Protein AF-A0A0B2R7C3-F1 (afdb_monomer_lite)

Sequence (66 aa):
IPKVVAKKIQSLQARFLWERENDDKKISWVRWEHICSPRSHGGLGIKDVCLFNEAFMAKWRWNLYH

Radius of gyration: 14.94 Å; chains: 1; bounding box: 21×35×44 Å

Secondary structure (DSSP, 8-state):
--HHHHHHHHHHHHHHHH--TT-------S-HHHHTS-GGGTS-----HHHHHHHHHHHHHHHHH-

Structure (mmCIF, N/CA/C/O backbone):
data_AF-A0A0B2R7C3-F1
#
_entry.id   AF-A0A0B2R7C3-F1
#
loop_
_atom_site.group_PDB
_atom_site.id
_atom_site.type_symbol
_atom_site.label_atom_id
_atom_site.label_alt_id
_atom_site.label_comp_id
_atom_site.label_asym_id
_atom_site.label_entity_id
_atom_site.label_seq_id
_atom_site.pdbx_PDB_ins_code
_atom_site.Cartn_x
_atom_site.Cartn_y
_atom_site.Cartn_z
_atom_site.occupancy
_atom_site.B_iso_or_equiv
_atom_site.auth_seq_id
_atom_site.auth_comp_id
_atom_site.auth_asym_id
_atom_site.auth_atom_id
_atom_site.pdbx_PDB_model_num
ATOM 1 N N . ILE A 1 1 ? 2.278 -12.249 -0.572 1.00 82.38 1 ILE A N 1
ATOM 2 C CA . ILE A 1 1 ? 1.661 -12.078 0.772 1.00 82.38 1 ILE A CA 1
ATOM 3 C C . ILE A 1 1 ? 0.135 -12.057 0.636 1.00 82.38 1 ILE A C 1
ATOM 5 O O . ILE A 1 1 ? -0.351 -11.433 -0.308 1.00 82.38 1 ILE A O 1
ATOM 9 N N . PRO A 1 2 ? -0.634 -12.725 1.520 1.00 89.06 2 PRO A N 1
ATOM 10 C CA . PRO A 1 2 ? -2.094 -12.620 1.532 1.00 89.06 2 PRO A CA 1
ATOM 11 C C . PRO A 1 2 ? -2.553 -11.173 1.753 1.00 89.06 2 PRO A C 1
ATOM 13 O O . PRO A 1 2 ? -2.034 -10.485 2.633 1.00 89.06 2 PRO A O 1
ATOM 16 N N . LYS A 1 3 ? -3.564 -10.714 1.003 1.00 87.44 3 LYS A N 1
ATOM 17 C CA . LYS A 1 3 ? -4.065 -9.323 1.076 1.00 87.44 3 LYS A CA 1
ATOM 18 C C . LYS A 1 3 ? -4.458 -8.901 2.497 1.00 87.44 3 LYS A C 1
ATOM 20 O O . LYS A 1 3 ? -4.259 -7.754 2.876 1.00 87.44 3 LYS A O 1
ATOM 25 N N . VAL A 1 4 ? -4.968 -9.837 3.297 1.00 90.56 4 VAL A N 1
ATOM 26 C CA . VAL A 1 4 ? -5.346 -9.608 4.702 1.00 90.56 4 VAL A CA 1
ATOM 27 C C . VAL A 1 4 ? -4.144 -9.185 5.554 1.00 90.56 4 VAL A C 1
ATOM 29 O O . VAL A 1 4 ?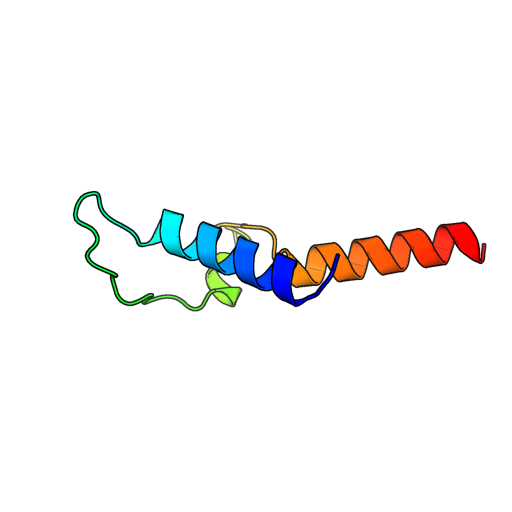 -4.251 -8.267 6.361 1.00 90.56 4 VAL A O 1
ATOM 32 N N . VAL A 1 5 ? -2.983 -9.806 5.341 1.00 92.50 5 VAL A N 1
ATOM 33 C CA . VAL A 1 5 ? -1.755 -9.486 6.081 1.00 92.50 5 VAL A CA 1
ATOM 34 C C . VAL A 1 5 ? -1.225 -8.114 5.666 1.00 92.50 5 VAL A C 1
ATOM 36 O O . VAL A 1 5 ? -0.890 -7.310 6.529 1.00 92.50 5 VAL A O 1
ATOM 39 N N . ALA A 1 6 ? -1.226 -7.808 4.364 1.00 90.38 6 ALA A N 1
ATOM 40 C CA . ALA A 1 6 ? -0.831 -6.488 3.866 1.00 90.38 6 ALA A CA 1
ATOM 41 C C . ALA A 1 6 ? -1.710 -5.370 4.454 1.00 90.38 6 ALA A C 1
ATOM 43 O O . ALA A 1 6 ? -1.188 -4.374 4.950 1.00 90.38 6 ALA A O 1
ATOM 44 N N . LYS A 1 7 ? -3.034 -5.582 4.498 1.00 89.62 7 LYS A N 1
ATOM 45 C CA . LYS A 1 7 ? -3.975 -4.656 5.145 1.00 89.62 7 LYS A CA 1
ATOM 46 C C . LYS A 1 7 ? -3.692 -4.491 6.636 1.00 89.62 7 LYS A C 1
ATOM 48 O O . LYS A 1 7 ? -3.693 -3.370 7.125 1.00 89.62 7 LYS A O 1
ATOM 53 N N . LYS A 1 8 ? -3.395 -5.578 7.357 1.00 91.69 8 LYS A N 1
ATOM 54 C CA . LYS A 1 8 ? -3.065 -5.512 8.790 1.00 91.69 8 LYS A CA 1
ATOM 55 C C . LYS A 1 8 ? -1.792 -4.704 9.051 1.00 91.69 8 LYS A C 1
ATOM 57 O O . LYS A 1 8 ? -1.758 -3.925 9.998 1.00 91.69 8 LYS A O 1
ATOM 62 N N . ILE A 1 9 ? -0.776 -4.841 8.198 1.00 91.44 9 ILE A N 1
ATOM 63 C CA . ILE A 1 9 ? 0.449 -4.032 8.274 1.00 91.44 9 ILE A CA 1
ATOM 64 C C . ILE A 1 9 ? 0.131 -2.555 8.018 1.00 91.44 9 ILE A C 1
ATOM 66 O O . ILE A 1 9 ? 0.539 -1.716 8.814 1.00 91.44 9 ILE A O 1
ATOM 70 N N . GLN A 1 10 ? -0.638 -2.235 6.970 1.00 90.25 10 GLN A N 1
ATOM 71 C CA . GLN A 1 10 ? -1.068 -0.854 6.713 1.00 90.25 10 GLN A CA 1
ATOM 72 C C . GLN A 1 10 ? -1.840 -0.273 7.905 1.00 90.25 10 GLN A C 1
ATOM 74 O O . GLN A 1 10 ? -1.580 0.855 8.312 1.00 90.25 10 GLN A O 1
ATOM 79 N N . SER A 1 11 ? -2.737 -1.049 8.523 1.00 87.69 11 SER A N 1
ATOM 80 C CA . SER A 1 11 ? -3.448 -0.622 9.731 1.00 87.69 11 SER A CA 1
ATOM 81 C C . SER A 1 11 ? -2.504 -0.344 10.899 1.00 87.69 11 SER A C 1
ATOM 83 O O . SER A 1 11 ? -2.702 0.645 11.591 1.00 87.69 11 SER A O 1
ATOM 85 N N . LEU A 1 12 ? -1.468 -1.163 11.111 1.00 89.25 12 LEU A N 1
ATOM 86 C CA . LEU A 1 12 ? -0.459 -0.920 12.149 1.00 89.25 12 LEU A CA 1
ATOM 87 C C . LEU A 1 12 ? 0.371 0.337 11.867 1.00 89.25 12 LEU A C 1
ATOM 89 O O . LEU A 1 12 ? 0.628 1.105 12.786 1.00 89.25 12 LEU A O 1
ATOM 93 N N . GLN A 1 13 ? 0.754 0.576 10.610 1.00 89.38 13 GLN A N 1
ATOM 94 C CA . GLN A 1 13 ? 1.472 1.792 10.211 1.00 89.38 13 GLN A CA 1
ATOM 95 C C . GLN A 1 13 ? 0.608 3.044 10.406 1.00 89.38 13 GLN A C 1
ATOM 97 O O . GLN A 1 13 ? 1.088 4.054 10.915 1.00 89.38 13 GLN A O 1
ATOM 102 N N . ALA A 1 14 ? -0.672 2.972 10.032 1.00 86.56 14 ALA A N 1
ATOM 103 C CA . ALA A 1 14 ? -1.625 4.053 10.248 1.00 86.56 14 ALA A CA 1
ATOM 104 C C . ALA A 1 14 ? -1.856 4.304 11.736 1.00 86.56 14 ALA A C 1
ATOM 106 O O . ALA A 1 14 ? -1.873 5.454 12.163 1.00 86.56 14 ALA A O 1
ATOM 107 N N . ARG A 1 15 ? -1.980 3.235 12.529 1.00 86.06 15 ARG A N 1
ATOM 108 C CA . ARG A 1 15 ? -2.108 3.338 13.979 1.00 86.06 15 ARG A CA 1
ATOM 109 C C . ARG A 1 15 ? -0.876 4.016 14.566 1.00 86.06 15 ARG A C 1
ATOM 111 O O . ARG A 1 15 ? -1.026 5.056 15.174 1.00 86.06 15 ARG A O 1
ATOM 118 N N . PHE A 1 16 ? 0.330 3.557 14.244 1.00 85.69 16 PHE A N 1
ATOM 119 C CA . PHE A 1 16 ? 1.573 4.195 14.686 1.00 85.69 16 PHE A CA 1
ATOM 120 C C . PHE A 1 16 ? 1.645 5.700 14.370 1.00 85.69 16 PHE A C 1
ATOM 122 O O . PHE A 1 16 ? 2.149 6.474 15.175 1.00 85.69 16 PHE A O 1
ATOM 129 N N . LEU A 1 17 ? 1.135 6.130 13.212 1.00 85.56 17 LEU A N 1
ATOM 130 C CA . LEU A 1 17 ? 1.169 7.540 12.818 1.00 85.56 17 LEU A CA 1
ATOM 131 C C . LEU A 1 17 ? 0.155 8.412 13.584 1.00 85.56 17 LEU A C 1
ATOM 133 O O . LEU A 1 17 ? 0.394 9.605 13.771 1.00 85.56 17 LEU A O 1
ATOM 137 N N . TRP A 1 18 ? -0.982 7.840 13.988 1.00 81.75 18 TRP A N 1
ATOM 138 C CA . TRP A 1 18 ? -2.125 8.583 14.535 1.00 81.75 18 TRP A CA 1
ATOM 139 C C . TRP A 1 18 ? -2.468 8.251 16.000 1.00 81.75 18 TRP A C 1
ATOM 141 O O . TRP A 1 18 ? -3.306 8.932 16.590 1.00 81.75 18 TRP A O 1
ATOM 151 N N . GLU A 1 19 ? -1.845 7.233 16.590 1.00 75.94 19 GLU A N 1
ATOM 152 C CA . GLU A 1 19 ? -2.038 6.769 17.969 1.00 75.94 19 GLU A CA 1
ATOM 153 C C . GLU A 1 19 ? -1.222 7.632 18.944 1.00 75.94 19 GLU A C 1
ATOM 155 O O . GLU A 1 19 ? -0.080 8.008 18.675 1.00 75.94 19 GLU A O 1
ATOM 160 N N . ARG A 1 20 ? -1.830 7.982 20.082 1.00 65.19 20 ARG A N 1
ATOM 161 C CA . ARG A 1 20 ? -1.158 8.592 21.239 1.00 65.19 20 ARG A CA 1
ATOM 162 C C . ARG A 1 20 ? -1.133 7.591 22.391 1.00 65.19 20 ARG A C 1
ATOM 164 O O . ARG A 1 20 ? -1.910 6.646 22.408 1.00 65.19 20 ARG A O 1
ATOM 171 N N . GLU A 1 21 ? -0.275 7.863 23.367 1.00 68.50 21 GLU A N 1
ATOM 172 C CA . GLU A 1 21 ? 0.030 7.036 24.546 1.00 68.50 21 GLU A CA 1
ATOM 173 C C . GLU A 1 21 ? -1.195 6.552 25.362 1.00 68.50 21 GLU A C 1
ATOM 175 O O . GLU A 1 21 ? -1.080 5.571 26.086 1.00 68.50 21 GLU A O 1
ATOM 180 N N . ASN A 1 22 ? -2.378 7.161 25.194 1.00 66.00 22 ASN A N 1
ATOM 181 C CA . ASN A 1 22 ? -3.595 6.874 25.971 1.00 66.00 22 ASN A CA 1
ATOM 182 C C . ASN A 1 22 ? -4.738 6.191 25.184 1.00 66.00 22 ASN A C 1
ATOM 184 O O . ASN A 1 22 ? -5.898 6.399 25.515 1.00 66.00 22 ASN A O 1
ATOM 188 N N . ASP A 1 23 ? -4.445 5.401 24.145 1.00 63.88 23 ASP A N 1
ATOM 189 C CA . ASP A 1 23 ? -5.427 4.563 23.403 1.00 63.88 23 ASP A CA 1
ATOM 190 C C . ASP A 1 23 ? -6.586 5.333 22.711 1.00 63.88 23 ASP A C 1
ATOM 192 O O . ASP A 1 23 ? -7.491 4.753 22.104 1.00 63.88 23 ASP A O 1
ATOM 196 N N . ASP A 1 24 ? -6.535 6.669 22.715 1.00 64.69 24 ASP A N 1
ATOM 197 C CA . ASP A 1 24 ? -7.478 7.514 21.990 1.00 64.69 24 ASP A CA 1
ATOM 198 C C . ASP A 1 24 ? -7.184 7.458 20.485 1.00 64.69 24 ASP A C 1
ATOM 200 O O . ASP A 1 24 ? -6.253 8.085 19.963 1.00 64.69 24 ASP A O 1
ATOM 204 N N . LYS A 1 25 ? -8.013 6.703 19.756 1.00 64.25 25 LYS A N 1
ATOM 205 C CA . LYS A 1 25 ? -7.988 6.642 18.289 1.00 64.25 25 LYS A CA 1
ATOM 206 C C . LYS A 1 25 ? -8.302 8.017 17.705 1.00 64.25 25 LYS A C 1
ATOM 208 O O . LYS A 1 25 ? -9.464 8.414 17.608 1.00 64.25 25 LYS A O 1
ATOM 213 N N . LYS A 1 26 ? -7.279 8.737 17.246 1.00 65.56 26 LYS A N 1
ATOM 214 C CA . LYS A 1 26 ? -7.490 9.979 16.499 1.00 65.56 26 LYS A CA 1
ATOM 215 C C . LYS A 1 26 ? -8.048 9.674 15.107 1.00 65.56 26 LYS A C 1
ATOM 217 O O . LYS A 1 26 ? -7.622 8.730 14.441 1.00 65.56 26 LYS A O 1
ATOM 222 N N . ILE A 1 27 ? -8.984 10.507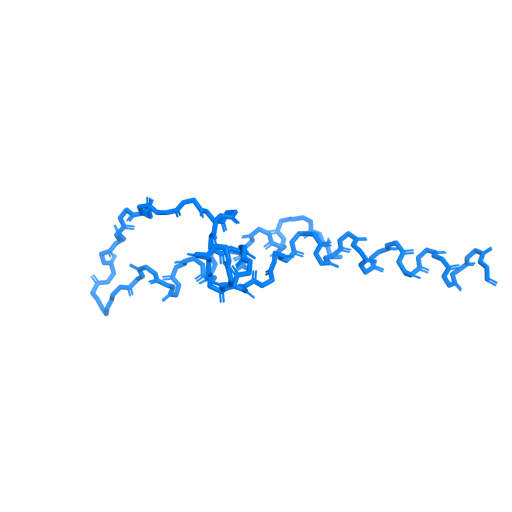 14.653 1.00 71.38 27 ILE A N 1
ATOM 223 C CA . ILE A 1 27 ? -9.479 10.482 13.272 1.00 71.38 27 ILE A CA 1
ATOM 224 C C . ILE A 1 27 ? -8.285 10.697 12.334 1.00 71.38 27 ILE A C 1
ATOM 226 O O . ILE A 1 27 ? -7.512 11.642 12.505 1.00 71.38 27 ILE A O 1
ATOM 230 N N . SER A 1 28 ? -8.131 9.816 11.346 1.00 73.19 28 SER A N 1
ATOM 231 C CA . SER A 1 28 ? -7.138 9.992 10.290 1.00 73.19 28 SER A CA 1
ATOM 232 C C . SER A 1 28 ? -7.613 11.099 9.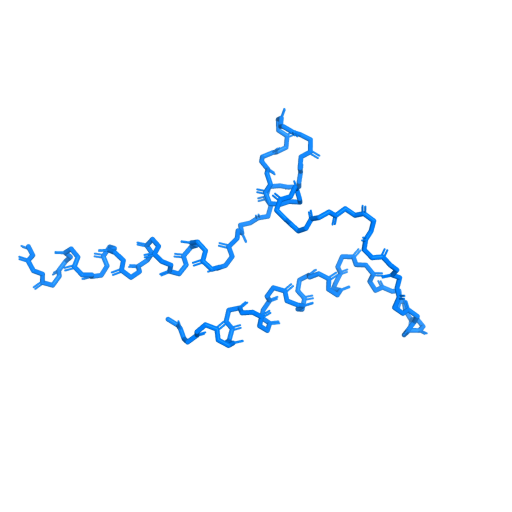350 1.00 73.19 28 SER A C 1
ATOM 234 O O . SER A 1 28 ? -8.500 10.893 8.525 1.00 73.19 28 SER A O 1
ATOM 236 N N . TRP A 1 29 ? -7.053 12.298 9.512 1.00 78.56 29 TRP A N 1
ATOM 237 C CA . TRP A 1 29 ? -7.435 13.480 8.728 1.00 78.56 29 TRP A CA 1
ATOM 238 C C . TRP A 1 29 ? -6.938 13.430 7.281 1.00 78.56 29 TRP A C 1
ATOM 240 O O . TRP A 1 29 ? -7.469 14.122 6.416 1.00 78.56 29 TRP A O 1
ATOM 250 N N . VAL A 1 30 ? -5.918 12.615 7.010 1.00 85.25 30 VAL A N 1
ATOM 251 C CA . VAL A 1 30 ? -5.274 12.513 5.701 1.00 85.25 30 VAL A CA 1
ATOM 252 C C . VAL A 1 30 ? -5.444 11.096 5.175 1.00 85.25 30 VAL A C 1
ATOM 254 O O . VAL A 1 30 ? -5.122 10.131 5.866 1.00 85.25 30 VAL A O 1
ATOM 257 N N . ARG A 1 31 ? -5.925 10.966 3.933 1.00 86.88 31 ARG A N 1
ATOM 258 C CA . ARG A 1 31 ? -6.053 9.663 3.266 1.00 86.88 31 ARG A CA 1
ATOM 259 C C . ARG A 1 31 ? -4.703 8.950 3.214 1.00 86.88 31 ARG A C 1
ATOM 261 O O . ARG A 1 31 ? -3.680 9.566 2.917 1.00 86.88 31 ARG A O 1
ATOM 268 N N . TRP A 1 32 ? -4.726 7.635 3.423 1.00 87.25 32 TRP A N 1
ATOM 269 C CA . TRP A 1 32 ? -3.526 6.795 3.407 1.00 87.25 32 TRP A CA 1
ATOM 270 C C . TRP A 1 32 ? -2.739 6.901 2.092 1.00 87.25 32 TRP A C 1
ATOM 272 O O . TRP A 1 32 ? -1.519 7.015 2.099 1.00 87.25 32 TRP A O 1
ATOM 282 N N . GLU A 1 33 ? -3.442 6.983 0.964 1.00 87.62 33 GLU A N 1
ATOM 283 C CA . GLU A 1 33 ? -2.852 7.170 -0.370 1.00 87.62 33 GLU A CA 1
ATOM 284 C C . GLU A 1 33 ? -2.011 8.453 -0.469 1.00 87.62 33 GLU A C 1
ATOM 286 O O . GLU A 1 33 ? -0.945 8.458 -1.081 1.00 87.62 33 GLU A O 1
ATOM 291 N N . HIS A 1 34 ? -2.452 9.536 0.178 1.00 89.50 34 HIS A N 1
ATOM 292 C CA . HIS A 1 34 ? -1.723 10.802 0.187 1.00 89.50 34 HIS A CA 1
ATOM 293 C C . HIS A 1 34 ? -0.484 10.733 1.088 1.00 89.50 34 HIS A C 1
ATOM 295 O O . HIS A 1 34 ? 0.560 11.274 0.749 1.00 89.50 34 HIS A O 1
ATOM 301 N N . ILE A 1 35 ? -0.553 9.993 2.197 1.00 89.81 35 ILE A N 1
ATOM 302 C CA . ILE A 1 35 ? 0.606 9.710 3.060 1.00 89.81 35 ILE A CA 1
ATOM 303 C C . ILE A 1 35 ? 1.676 8.919 2.293 1.00 89.81 35 ILE A C 1
ATOM 305 O O . ILE A 1 35 ? 2.875 9.155 2.471 1.00 89.81 35 ILE A O 1
ATOM 309 N N . CYS A 1 36 ? 1.248 8.005 1.422 1.00 91.31 36 CYS A N 1
ATOM 310 C CA . CYS A 1 36 ? 2.141 7.213 0.588 1.00 91.31 36 CYS A CA 1
ATOM 311 C C . CYS A 1 36 ? 2.769 7.989 -0.578 1.00 91.31 36 CYS A C 1
ATOM 313 O O . CYS A 1 36 ? 3.734 7.505 -1.176 1.00 91.31 36 CYS A O 1
ATOM 315 N N . SER A 1 37 ? 2.264 9.181 -0.908 1.00 92.25 37 SER A N 1
ATOM 316 C CA . SER A 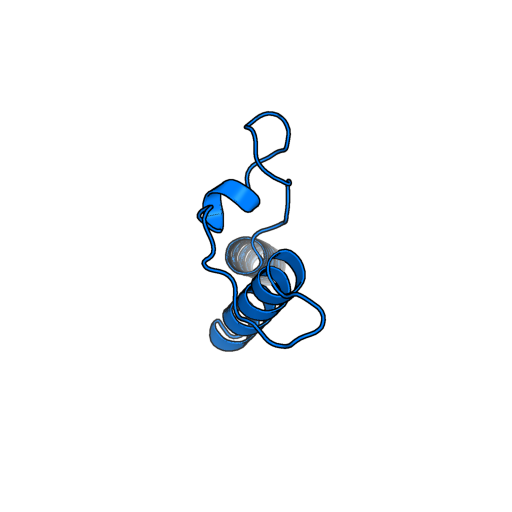1 37 ? 2.833 9.984 -1.988 1.00 92.25 37 SER A CA 1
ATOM 317 C C . SER A 1 37 ? 4.249 10.474 -1.628 1.00 92.25 37 SER A C 1
ATOM 319 O O . SER A 1 37 ? 4.604 10.569 -0.445 1.00 92.25 37 SER A O 1
ATOM 321 N N . PRO A 1 38 ? 5.107 10.763 -2.624 1.00 91.69 38 PRO A N 1
ATOM 322 C CA . PRO A 1 38 ? 6.444 11.287 -2.370 1.00 91.69 38 PRO A CA 1
ATOM 323 C C . PRO A 1 38 ? 6.410 12.600 -1.580 1.00 91.69 38 PRO A C 1
ATOM 325 O O . PRO A 1 38 ? 5.494 13.405 -1.734 1.00 91.69 38 PRO A O 1
ATOM 328 N N . ARG A 1 39 ? 7.477 12.882 -0.822 1.00 89.56 39 ARG A N 1
ATOM 329 C CA . ARG A 1 39 ? 7.611 14.154 -0.085 1.00 89.56 39 ARG A CA 1
ATOM 330 C C . ARG A 1 39 ? 7.535 15.387 -0.987 1.00 89.56 39 ARG A C 1
ATOM 332 O O . ARG A 1 39 ? 7.009 16.410 -0.572 1.00 89.56 39 ARG A O 1
ATOM 339 N N . SER A 1 40 ? 8.000 15.274 -2.233 1.00 91.69 40 SER A N 1
ATOM 340 C CA . SER A 1 40 ? 7.876 16.333 -3.244 1.00 91.69 40 SER A CA 1
ATOM 341 C C . SER A 1 40 ? 6.427 16.667 -3.614 1.00 91.69 40 SER A C 1
ATOM 343 O O . SER A 1 40 ? 6.169 17.758 -4.103 1.00 91.69 40 SER A O 1
ATOM 345 N N . HIS A 1 41 ? 5.492 15.749 -3.363 1.00 90.44 41 HIS A N 1
ATOM 346 C CA . HIS A 1 41 ? 4.063 15.898 -3.634 1.00 90.44 41 HIS A CA 1
ATOM 347 C C . HIS A 1 41 ? 3.244 16.103 -2.346 1.00 90.44 41 HIS A C 1
ATOM 349 O O . HIS A 1 41 ? 2.030 15.927 -2.362 1.00 90.44 41 HIS A O 1
ATOM 355 N N . GLY A 1 42 ? 3.890 16.448 -1.225 1.00 86.50 42 GLY A N 1
ATOM 356 C CA . GLY A 1 42 ? 3.207 16.730 0.044 1.00 86.50 42 GLY A CA 1
ATOM 357 C C . GLY A 1 42 ? 2.872 15.506 0.905 1.00 86.50 42 GLY A C 1
ATOM 358 O O . GLY A 1 42 ? 2.259 15.664 1.960 1.00 86.50 42 GLY A O 1
ATOM 359 N N . GLY A 1 43 ? 3.289 14.302 0.500 1.00 90.81 43 GLY A N 1
ATOM 360 C CA . GLY A 1 43 ? 3.153 13.083 1.301 1.00 90.81 43 GLY A CA 1
ATOM 361 C C . GLY A 1 43 ? 4.344 12.803 2.217 1.00 90.81 43 GLY A C 1
ATOM 362 O O . GLY A 1 43 ? 5.306 13.567 2.306 1.00 90.81 43 GLY A O 1
ATOM 363 N N . LEU A 1 44 ? 4.306 11.658 2.901 1.00 88.94 44 LEU A N 1
ATOM 364 C CA . LEU A 1 44 ? 5.387 11.198 3.784 1.00 88.94 44 LEU A CA 1
ATOM 365 C C . LEU A 1 44 ? 6.391 10.281 3.066 1.00 88.94 44 LEU A C 1
ATOM 367 O O . LEU A 1 44 ? 7.491 10.057 3.581 1.00 88.94 44 LEU A O 1
ATOM 371 N N . GLY A 1 45 ? 6.046 9.777 1.877 1.00 88.44 45 GLY A N 1
ATOM 372 C CA . GLY A 1 45 ? 6.852 8.824 1.113 1.00 88.44 45 GLY A CA 1
ATOM 373 C C . GLY A 1 45 ? 6.829 7.406 1.687 1.00 88.44 45 GLY A C 1
ATOM 374 O O . GLY A 1 45 ? 7.746 6.624 1.431 1.00 88.44 45 GLY A O 1
ATOM 375 N N . ILE A 1 46 ? 5.818 7.068 2.495 1.00 89.56 46 ILE A N 1
ATOM 376 C CA . ILE A 1 46 ? 5.656 5.716 3.040 1.00 89.56 46 ILE A CA 1
ATOM 377 C C . ILE A 1 46 ? 5.266 4.771 1.902 1.00 89.56 46 ILE A C 1
ATOM 379 O O . ILE A 1 46 ? 4.334 5.036 1.152 1.00 89.56 46 ILE A O 1
ATOM 383 N N . LYS A 1 47 ? 5.953 3.636 1.770 1.00 88.31 47 LYS A N 1
ATOM 384 C CA . LYS A 1 47 ? 5.620 2.661 0.726 1.00 88.31 47 LYS A CA 1
ATOM 385 C C . LYS A 1 47 ? 4.264 2.018 0.997 1.00 88.31 47 LYS A C 1
ATOM 387 O O . LYS A 1 47 ? 4.038 1.472 2.077 1.00 88.31 47 LYS A O 1
ATOM 392 N N . ASP A 1 48 ? 3.408 1.999 -0.017 1.00 89.88 48 ASP A N 1
ATOM 393 C CA . ASP A 1 48 ? 2.184 1.211 0.017 1.00 89.88 48 ASP A CA 1
ATOM 394 C C . ASP A 1 48 ? 2.529 -0.289 -0.044 1.00 89.88 48 ASP A C 1
ATOM 396 O O . ASP A 1 48 ? 3.045 -0.800 -1.041 1.00 89.88 48 ASP A O 1
ATOM 400 N N . VAL A 1 49 ? 2.239 -1.000 1.046 1.00 91.38 49 VAL A N 1
ATOM 401 C CA . VAL A 1 49 ? 2.512 -2.436 1.203 1.00 91.38 49 VAL A CA 1
ATOM 402 C C . VAL A 1 49 ? 1.744 -3.299 0.195 1.00 91.38 49 VAL A C 1
ATOM 404 O O . VAL A 1 49 ? 2.266 -4.324 -0.247 1.00 91.38 49 VAL A O 1
ATOM 407 N N . CYS A 1 50 ? 0.524 -2.911 -0.187 1.00 89.50 50 CYS A N 1
ATOM 408 C CA . CYS A 1 50 ? -0.267 -3.639 -1.175 1.00 89.50 50 CYS A CA 1
ATOM 409 C C . CYS A 1 50 ? 0.373 -3.522 -2.562 1.00 89.50 50 CYS A C 1
ATOM 411 O O . CYS A 1 50 ? 0.644 -4.552 -3.182 1.00 89.50 50 CYS A O 1
ATOM 413 N N . LEU A 1 51 ? 0.699 -2.298 -2.992 1.00 90.06 51 LEU A N 1
ATOM 414 C CA . LEU A 1 51 ? 1.375 -2.058 -4.274 1.00 90.06 51 LEU A CA 1
ATOM 415 C C . LEU A 1 51 ? 2.755 -2.720 -4.316 1.00 90.06 51 LEU A C 1
ATOM 417 O O . LEU A 1 51 ? 3.126 -3.346 -5.308 1.00 90.06 51 LEU A O 1
ATOM 421 N N . PHE A 1 52 ? 3.507 -2.648 -3.216 1.00 90.62 52 PHE A N 1
ATOM 422 C CA . PHE A 1 52 ? 4.814 -3.290 -3.129 1.00 90.62 52 PHE A CA 1
ATOM 423 C C . PHE A 1 52 ? 4.714 -4.817 -3.235 1.00 90.62 52 PHE A C 1
ATOM 425 O O . PHE A 1 52 ? 5.521 -5.446 -3.918 1.00 90.62 52 PHE A O 1
ATOM 432 N N . ASN A 1 53 ? 3.708 -5.426 -2.602 1.00 91.75 53 ASN A N 1
ATOM 433 C CA . ASN A 1 53 ? 3.459 -6.860 -2.714 1.00 91.75 53 ASN A CA 1
ATOM 434 C C . ASN A 1 53 ? 3.041 -7.262 -4.137 1.00 91.75 53 ASN A C 1
ATOM 436 O O . ASN A 1 53 ? 3.473 -8.309 -4.610 1.00 91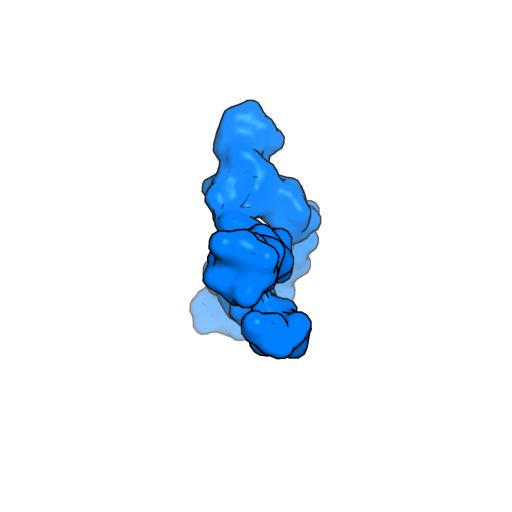.75 53 ASN A O 1
ATOM 440 N N . GLU A 1 54 ? 2.249 -6.452 -4.839 1.00 92.12 54 GLU A N 1
ATOM 441 C CA . GLU A 1 54 ? 1.904 -6.710 -6.243 1.00 92.12 54 GLU A CA 1
ATOM 442 C C . GLU A 1 54 ? 3.129 -6.636 -7.157 1.00 92.12 54 GLU A C 1
ATOM 444 O O . GLU A 1 54 ? 3.382 -7.576 -7.913 1.00 92.12 54 GLU A O 1
ATOM 449 N N . ALA A 1 55 ? 3.943 -5.586 -7.026 1.00 93.69 55 ALA A N 1
ATOM 450 C CA . ALA A 1 55 ? 5.190 -5.444 -7.775 1.00 93.69 55 ALA A CA 1
ATOM 451 C C . ALA A 1 55 ? 6.161 -6.603 -7.496 1.00 93.69 55 ALA A C 1
ATOM 453 O O . ALA A 1 55 ? 6.775 -7.153 -8.412 1.00 93.69 55 ALA A O 1
ATOM 454 N N . PHE A 1 56 ? 6.267 -7.023 -6.234 1.00 92.62 56 PHE A N 1
ATOM 455 C CA . PHE A 1 56 ? 7.061 -8.182 -5.846 1.00 92.62 56 PHE A CA 1
ATOM 456 C C . PHE A 1 56 ? 6.545 -9.453 -6.524 1.00 92.62 56 PHE A C 1
ATOM 458 O O . PHE A 1 56 ? 7.316 -10.142 -7.182 1.00 92.62 56 PHE A O 1
ATOM 465 N N . MET A 1 57 ? 5.243 -9.743 -6.444 1.00 92.44 57 MET A N 1
ATOM 466 C CA . MET A 1 57 ? 4.645 -10.909 -7.107 1.00 92.44 57 MET A CA 1
ATOM 467 C C . MET A 1 57 ? 4.863 -10.891 -8.626 1.00 92.44 57 MET A C 1
ATOM 469 O O . MET A 1 57 ? 5.130 -11.941 -9.206 1.00 92.44 57 MET A O 1
ATOM 473 N N . ALA A 1 58 ? 4.787 -9.722 -9.267 1.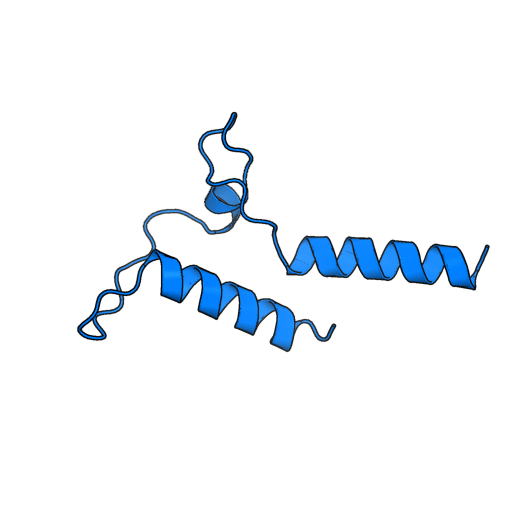00 94.19 58 ALA A N 1
ATOM 474 C CA . ALA A 1 58 ? 5.094 -9.571 -10.687 1.00 94.19 58 ALA A CA 1
ATOM 475 C C . ALA A 1 58 ? 6.558 -9.929 -10.991 1.00 94.19 58 ALA A C 1
ATOM 477 O O . ALA A 1 58 ? 6.810 -10.719 -11.896 1.00 94.19 58 ALA A O 1
ATOM 478 N N . LYS A 1 59 ? 7.511 -9.438 -10.186 1.00 95.06 59 LYS A N 1
ATOM 479 C CA . LYS A 1 59 ? 8.934 -9.795 -10.305 1.00 95.06 59 LYS A CA 1
ATOM 480 C C . LYS A 1 59 ? 9.177 -11.298 -10.127 1.00 95.06 59 LYS A C 1
ATOM 482 O O . LYS A 1 59 ? 9.940 -11.886 -10.883 1.00 95.06 59 LYS A O 1
ATOM 487 N N . TRP A 1 60 ? 8.524 -11.932 -9.152 1.00 94.88 60 TRP A N 1
ATOM 488 C CA . TRP A 1 60 ? 8.640 -13.382 -8.948 1.00 94.88 60 TRP A CA 1
ATOM 489 C C . TRP A 1 60 ? 8.093 -14.180 -10.119 1.00 94.88 60 TRP A C 1
ATOM 491 O O . TRP A 1 60 ? 8.737 -15.120 -10.561 1.00 94.88 60 TRP A O 1
ATOM 501 N N . ARG A 1 61 ? 6.922 -13.797 -10.636 1.00 95.38 61 ARG A N 1
ATOM 502 C CA . ARG A 1 61 ? 6.358 -14.426 -11.835 1.00 95.38 61 ARG A CA 1
ATOM 503 C C . ARG A 1 61 ? 7.292 -14.266 -13.025 1.00 95.38 61 ARG A C 1
ATOM 505 O O . ARG A 1 61 ? 7.506 -15.238 -13.733 1.00 95.38 61 ARG A O 1
ATOM 512 N N . TRP A 1 62 ? 7.867 -13.079 -13.211 1.00 96.06 62 TRP A N 1
ATOM 513 C CA . TRP A 1 62 ? 8.835 -12.840 -14.275 1.00 96.06 62 TRP A CA 1
ATOM 514 C C . TRP A 1 62 ? 9.989 -13.843 -14.211 1.00 96.06 62 TRP A C 1
ATOM 516 O O . TRP A 1 62 ? 10.186 -14.561 -15.175 1.00 96.06 62 TRP A O 1
ATOM 526 N N . ASN A 1 63 ? 10.634 -13.984 -13.051 1.00 95.75 63 ASN A N 1
ATOM 527 C CA . ASN A 1 63 ? 11.750 -14.917 -12.843 1.00 95.75 63 ASN A CA 1
ATOM 528 C C . ASN A 1 63 ? 11.385 -16.412 -12.934 1.00 95.75 63 ASN A C 1
ATOM 530 O O . ASN A 1 63 ? 12.275 -17.255 -12.944 1.00 95.75 63 ASN A O 1
ATOM 534 N N . LEU A 1 64 ? 10.099 -16.763 -12.849 1.00 94.94 64 LEU A N 1
ATOM 535 C CA . LEU A 1 64 ? 9.645 -18.153 -12.955 1.00 94.94 64 LEU A CA 1
ATOM 536 C C . LEU A 1 64 ? 9.314 -18.542 -14.397 1.00 94.94 64 LEU A C 1
ATOM 538 O O . LEU A 1 64 ? 9.403 -19.717 -14.739 1.00 94.94 64 LEU A O 1
ATOM 542 N N . TYR A 1 65 ? 8.873 -17.578 -15.207 1.00 92.75 65 TYR A N 1
ATOM 543 C CA . TYR A 1 65 ? 8.417 -17.810 -16.580 1.00 92.75 65 TYR A CA 1
ATOM 544 C C . TYR A 1 65 ? 9.394 -17.297 -17.648 1.00 92.75 65 TYR A C 1
ATOM 546 O O . TYR A 1 65 ? 9.192 -17.598 -18.822 1.00 92.75 65 TYR A O 1
ATOM 554 N N . HIS A 1 66 ? 10.415 -16.536 -17.253 1.00 80.94 66 HIS A N 1
ATOM 555 C CA . HIS A 1 66 ? 11.553 -16.104 -18.068 1.00 80.94 66 HIS A CA 1
ATOM 556 C C . HIS A 1 66 ? 12.841 -16.482 -17.342 1.00 80.94 66 HIS A C 1
ATOM 558 O O . HIS A 1 66 ? 13.792 -16.889 -18.042 1.00 80.94 66 HIS A O 1
#

pLDDT: mean 86.43, std 8.67, range [63.88, 96.06]

Organism: Glycine soja (NCBI:txid3848)

Foldseek 3Di:
DPPVVLVVVLVVVQCVVQPDPPRPRDDPPDDSVQLCDDVVSVHVVDPRSVVVVVVVVVVVVVVVVD